Protein AF-A0A397TUT7-F1 (afdb_monomer_lite)

Sequence (171 aa):
MYFEHVVSESVGILASYLIDNNASWLRLKFTQVYSTSFQDNNFKALQTFCTDILVKYPNLVFDSDDFSSFQENASVTLLKRDDLQIDELEIFHFINPSSIINNEHFAEISSCINRCSSIYDVMKIPFKFNLLLRISRDGFTCETFHQLCDDKPETVVVIKVNNANEIIRHV

Secondary structure (DSSP, 8-state):
-HHHHHHHHHHHHHHHHHHHH-HHHHHHTHHHHHHHHTS-GGGHHHHHHHHHHHHH-THHHHT-GGGGG--HHHHHHHHT-TT--S-HHHHHHHHS--SS--HHHHHHHHHHHHT-SSPPPGGG----------HHHH-S-HHHHHHHHTT-TT--EEEEPTT---EEEE-

Organism: NCBI:txid44941

Foldseek 3Di:
DVVVVVVLVVLVVVLVCCVPPPVVVCLVCVLVQQQVCVVDPSNVVNVVVSLVVCQVVVCSQLVDPCLVVHDPVSLVVNVPDPSRPDDPQSNVCSVDVDPLDDLQNLQVVQCVVVVPPDGDDSVPRPDDDDDQDDCVPQNDDPVSCCVRPPPDPPDWDFDDDPPDNDTDTDD

InterPro domains:
  IPR006571 TLDc domain [PF07534] (96-164)

Radius of gyration: 21.18 Å; chains: 1; bounding box: 56×46×48 Å

pLDDT: mean 77.79, std 11.5, range [41.59, 93.75]

Structure (mmCIF, N/CA/C/O backbone):
data_AF-A0A397TUT7-F1
#
_entry.id   AF-A0A397TUT7-F1
#
loop_
_atom_site.group_PDB
_atom_site.id
_atom_site.type_symbol
_atom_site.label_atom_id
_atom_site.label_alt_id
_atom_site.label_comp_id
_atom_site.label_asym_id
_atom_site.label_entity_id
_atom_site.label_seq_id
_atom_site.pdbx_PDB_ins_code
_atom_site.Cartn_x
_atom_site.Cartn_y
_atom_site.Cartn_z
_atom_site.occupancy
_atom_site.B_iso_or_equiv
_atom_site.auth_seq_id
_atom_site.auth_comp_id
_atom_site.auth_asym_id
_atom_site.auth_atom_id
_atom_site.pdbx_PDB_model_num
ATOM 1 N N . MET A 1 1 ? -32.123 1.842 23.644 1.00 53.75 1 MET A N 1
ATOM 2 C CA . MET A 1 1 ? -32.360 3.091 22.892 1.00 53.75 1 MET A CA 1
ATOM 3 C C . MET A 1 1 ? -31.980 4.358 23.670 1.00 53.75 1 MET A C 1
ATOM 5 O O . MET A 1 1 ? -31.093 5.050 23.205 1.00 53.75 1 MET A O 1
ATOM 9 N N . TYR A 1 2 ? -32.537 4.662 24.856 1.00 48.09 2 TYR A N 1
ATOM 10 C CA . TYR A 1 2 ? -32.139 5.871 25.624 1.00 48.09 2 TYR A CA 1
ATOM 11 C C . TYR A 1 2 ? -30.674 5.860 26.110 1.00 48.09 2 TYR A C 1
ATOM 13 O O . TYR A 1 2 ? -29.984 6.867 26.020 1.00 48.09 2 TYR A O 1
ATOM 21 N N . PHE A 1 3 ? -30.184 4.711 26.587 1.00 41.59 3 PHE A N 1
ATOM 22 C CA . PHE A 1 3 ? -28.811 4.569 27.094 1.00 41.59 3 PHE A CA 1
ATOM 23 C C . PHE A 1 3 ? -27.739 4.713 25.999 1.00 41.59 3 PHE A C 1
ATOM 25 O O . PHE A 1 3 ? -26.722 5.356 26.225 1.00 41.59 3 PHE A O 1
ATOM 32 N N . GLU A 1 4 ? -27.980 4.171 24.801 1.00 52.34 4 GLU A N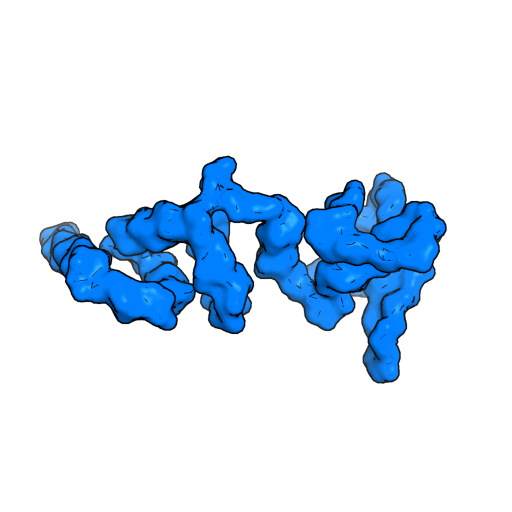 1
ATOM 33 C CA . GLU A 1 4 ? -27.055 4.300 23.662 1.00 52.34 4 GLU A CA 1
ATOM 34 C C . GLU A 1 4 ? -26.920 5.751 23.191 1.00 52.34 4 GLU A C 1
ATOM 36 O O . GLU A 1 4 ? -25.820 6.193 22.872 1.00 52.34 4 GLU A O 1
ATOM 41 N N . HIS A 1 5 ? -28.016 6.516 23.205 1.00 56.66 5 HIS A N 1
ATOM 42 C CA . HIS A 1 5 ? -28.009 7.922 22.796 1.00 56.66 5 HIS A CA 1
ATOM 43 C C . HIS A 1 5 ? -27.141 8.791 23.720 1.00 56.66 5 HIS A C 1
ATOM 45 O O . HIS A 1 5 ? -26.339 9.586 23.239 1.00 56.66 5 HIS A O 1
ATOM 51 N N . VAL A 1 6 ? -27.248 8.592 25.039 1.00 59.06 6 VAL A N 1
ATOM 52 C CA . VAL A 1 6 ? -26.461 9.336 26.040 1.00 59.06 6 VAL A CA 1
ATOM 53 C C . VAL A 1 6 ? -24.974 8.976 25.966 1.00 59.06 6 VAL A C 1
ATOM 55 O O . VAL A 1 6 ? -24.112 9.851 26.080 1.00 59.06 6 VAL A O 1
ATOM 58 N N . VAL A 1 7 ? -24.657 7.697 25.737 1.00 61.72 7 VAL A N 1
ATOM 59 C CA . VAL A 1 7 ? -23.269 7.246 25.554 1.00 61.72 7 VAL A CA 1
ATOM 60 C C . VAL A 1 7 ? -22.683 7.845 24.272 1.00 61.72 7 VAL A C 1
ATOM 62 O O . VAL A 1 7 ? -21.582 8.386 24.312 1.00 61.72 7 VAL A O 1
ATOM 65 N N . SER A 1 8 ? -23.433 7.844 23.165 1.00 61.28 8 SER A N 1
ATOM 66 C CA . SER A 1 8 ? -22.995 8.442 21.896 1.00 61.28 8 SER A CA 1
ATOM 67 C C . SER A 1 8 ? -22.761 9.954 22.001 1.00 61.28 8 SER A C 1
ATOM 69 O O . SER A 1 8 ? -21.784 10.454 21.445 1.00 61.28 8 SER A O 1
ATOM 71 N N . GLU A 1 9 ? -23.624 10.686 22.708 1.00 65.88 9 GLU A N 1
ATOM 72 C CA . GLU A 1 9 ? -23.477 12.130 22.930 1.00 65.88 9 GLU A CA 1
ATOM 73 C C . GLU A 1 9 ? -22.238 12.449 23.783 1.00 65.88 9 GLU A C 1
ATOM 75 O O . GLU A 1 9 ? -21.440 13.323 23.437 1.00 65.88 9 GLU A O 1
ATOM 80 N N . SER A 1 10 ? -22.013 11.669 24.843 1.00 66.56 10 SER A N 1
ATOM 81 C CA . SER A 1 10 ? -20.835 11.804 25.710 1.00 66.56 10 SER A CA 1
ATOM 82 C C . SER A 1 10 ? -19.526 11.527 24.959 1.00 66.56 10 SER A C 1
ATOM 84 O O . SER A 1 10 ? -18.542 12.249 25.131 1.00 66.56 10 SER A O 1
ATOM 86 N N . VAL A 1 11 ? -19.517 10.514 24.085 1.00 72.56 11 VAL A N 1
ATOM 87 C CA . VAL A 1 11 ? -18.370 10.185 23.222 1.00 72.56 11 VAL A CA 1
ATOM 88 C C . VAL A 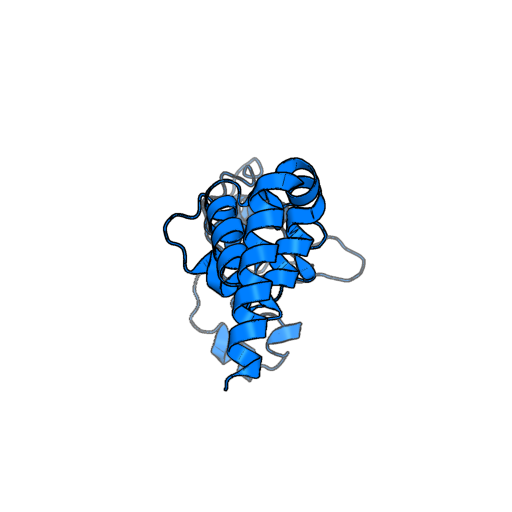1 11 ? -18.067 11.326 22.246 1.00 72.56 11 VAL A C 1
ATOM 90 O O . VAL A 1 11 ? -16.901 11.677 22.061 1.00 72.56 11 VAL A O 1
ATOM 93 N N . GLY A 1 12 ? -19.100 11.955 21.677 1.00 74.06 12 GLY A N 1
ATOM 94 C CA . GLY A 1 12 ? -18.949 13.108 20.786 1.00 74.06 12 GLY A CA 1
ATOM 95 C C . GLY A 1 12 ? -18.277 14.306 21.464 1.00 74.06 12 GLY A C 1
ATOM 96 O O . GLY A 1 12 ? -17.351 14.889 20.902 1.00 74.06 12 GLY A O 1
ATOM 97 N N . ILE A 1 13 ? -18.680 14.633 22.695 1.00 77.69 13 ILE A N 1
ATOM 98 C CA . ILE A 1 13 ? -18.096 15.744 23.468 1.00 77.69 13 ILE A CA 1
ATOM 99 C C . ILE A 1 13 ? -16.615 15.484 23.780 1.00 77.69 13 ILE A C 1
ATOM 101 O O . ILE A 1 13 ? -15.782 16.378 23.618 1.00 77.69 13 ILE A O 1
ATOM 105 N N . LEU A 1 14 ? -16.273 14.261 24.198 1.00 76.38 14 LEU A N 1
ATOM 106 C CA . LEU A 1 14 ? -14.888 13.882 24.495 1.00 76.38 14 LEU A CA 1
ATOM 107 C C . LEU A 1 14 ? -13.996 13.937 23.249 1.00 76.38 14 LEU A C 1
ATOM 109 O O . LEU A 1 14 ? -12.864 14.414 23.338 1.00 76.38 14 LEU A O 1
ATOM 113 N N . ALA A 1 15 ? -14.504 13.492 22.096 1.00 77.69 15 ALA A N 1
ATOM 114 C CA . ALA A 1 15 ? -13.779 13.559 20.830 1.00 77.69 15 ALA A CA 1
ATOM 115 C C . ALA A 1 15 ? -13.455 15.011 20.442 1.00 77.69 15 ALA A C 1
ATOM 117 O O . ALA A 1 15 ? -12.295 15.316 20.171 1.00 77.69 15 ALA A O 1
ATOM 118 N N . SER A 1 16 ? -14.439 15.917 20.493 1.00 80.06 16 SER A N 1
ATOM 119 C CA . SER A 1 16 ? -14.218 17.342 20.205 1.00 80.06 16 SER A CA 1
ATOM 120 C C . SER A 1 16 ? -13.239 17.980 21.191 1.00 80.06 16 SER A C 1
ATOM 122 O O . SER A 1 16 ? -12.307 18.667 20.785 1.00 80.06 16 SER A O 1
ATOM 124 N N . TYR A 1 17 ? -13.372 17.685 22.489 1.00 81.50 17 TYR A N 1
ATOM 125 C CA . TYR A 1 17 ? -12.453 18.206 23.502 1.00 81.50 17 TYR A CA 1
ATOM 126 C C . TYR A 1 17 ? -11.001 17.768 23.260 1.00 81.50 17 TYR A C 1
ATOM 128 O O . TYR A 1 17 ? -10.082 18.584 23.379 1.00 81.50 17 TYR A O 1
ATOM 136 N N . LEU A 1 18 ? -10.786 16.495 22.907 1.00 78.00 18 LEU A N 1
ATOM 137 C CA . LEU A 1 18 ? -9.467 15.966 22.555 1.00 78.00 18 LEU A CA 1
ATOM 138 C C . LEU A 1 18 ? -8.876 16.695 21.343 1.00 78.00 18 LEU A C 1
ATOM 140 O O . LEU A 1 18 ? -7.712 17.092 21.397 1.00 78.00 18 LEU A O 1
ATOM 144 N N . ILE A 1 19 ? -9.680 16.899 20.298 1.00 81.44 19 ILE A N 1
ATOM 145 C CA . ILE A 1 19 ? -9.287 17.600 19.069 1.00 81.44 19 ILE A CA 1
ATOM 146 C C . ILE A 1 19 ? -8.864 19.044 19.368 1.00 81.44 19 ILE A C 1
ATOM 148 O O . ILE A 1 19 ? -7.780 19.462 18.958 1.00 81.44 19 ILE A O 1
ATOM 152 N N . ASP A 1 20 ? -9.671 19.772 20.138 1.00 82.75 20 ASP A N 1
ATOM 153 C CA . ASP A 1 20 ? -9.483 21.209 20.353 1.00 82.75 20 ASP A CA 1
ATOM 154 C C . ASP A 1 20 ? -8.345 21.536 21.333 1.00 82.75 20 ASP A C 1
ATOM 156 O O . ASP A 1 20 ? -7.722 22.592 21.231 1.00 82.75 20 ASP A O 1
ATOM 160 N N . ASN A 1 21 ? -8.051 20.643 22.287 1.00 80.00 21 ASN A N 1
ATOM 161 C CA . ASN A 1 21 ? -7.161 20.961 23.413 1.00 80.00 21 ASN A CA 1
ATOM 162 C C . ASN A 1 21 ? -5.831 20.197 23.415 1.00 80.00 21 ASN A C 1
ATOM 164 O O . ASN A 1 21 ? -4.918 20.584 24.141 1.00 80.00 21 ASN A O 1
ATOM 168 N N . ASN A 1 22 ? -5.683 19.125 22.626 1.00 81.62 22 ASN A N 1
ATOM 169 C CA . ASN A 1 22 ? -4.535 18.214 22.732 1.00 81.62 22 ASN A CA 1
ATOM 170 C C . ASN A 1 22 ? -3.764 18.019 21.419 1.00 81.62 22 ASN A C 1
ATOM 172 O O . ASN A 1 22 ? -3.218 16.944 21.174 1.00 81.62 22 ASN A O 1
ATOM 176 N N . ALA A 1 23 ? -3.652 19.063 20.591 1.00 81.25 23 ALA A N 1
ATOM 177 C CA . ALA A 1 23 ? -2.992 19.000 19.282 1.00 81.25 23 ALA A CA 1
ATOM 178 C C . ALA A 1 23 ? -1.570 18.391 19.320 1.00 81.25 23 ALA A C 1
ATOM 180 O O . ALA A 1 23 ? -1.233 17.549 18.488 1.00 81.25 23 ALA A O 1
ATOM 181 N N . SER A 1 24 ? -0.741 18.759 20.306 1.00 83.19 24 SER A N 1
ATOM 182 C CA . SER A 1 24 ? 0.623 18.217 20.446 1.00 83.19 24 SER A CA 1
ATOM 183 C C . SER A 1 24 ? 0.636 16.718 20.755 1.00 83.19 24 SER A C 1
ATOM 185 O O . SER A 1 24 ? 1.440 15.977 20.193 1.00 83.19 24 SER A O 1
ATOM 187 N N . TRP A 1 25 ? -0.263 16.263 21.631 1.00 85.19 25 TRP A N 1
ATOM 188 C CA . TRP A 1 25 ? -0.388 14.845 21.970 1.00 85.19 25 TRP A CA 1
ATOM 189 C C . TRP A 1 25 ? -0.953 14.049 20.789 1.00 85.19 25 TRP A C 1
ATOM 191 O O . TRP A 1 25 ? -0.402 13.008 20.438 1.00 85.19 25 TRP A O 1
ATOM 201 N N . LEU A 1 26 ? -1.980 14.588 20.121 1.00 84.06 26 LEU A N 1
ATOM 202 C CA . LEU A 1 26 ? -2.567 14.019 18.908 1.00 84.06 26 LEU A CA 1
ATOM 203 C C . LEU A 1 26 ? -1.523 13.830 17.815 1.00 84.06 26 LEU A C 1
ATOM 205 O O . LEU A 1 26 ? -1.483 12.774 17.200 1.00 84.06 26 LEU A O 1
ATOM 209 N N . ARG A 1 27 ? -0.635 14.807 17.611 1.00 82.44 27 ARG A N 1
ATOM 210 C CA . ARG A 1 27 ? 0.451 14.694 16.633 1.00 82.44 27 ARG A CA 1
ATOM 211 C C . ARG A 1 27 ? 1.423 13.560 16.967 1.00 82.44 27 ARG A C 1
ATOM 213 O O . ARG A 1 27 ? 1.828 12.835 16.069 1.00 82.44 27 ARG A O 1
ATOM 220 N N . LEU A 1 28 ? 1.794 13.396 18.239 1.00 83.12 28 LEU A N 1
ATOM 221 C CA . LEU A 1 28 ? 2.722 12.341 18.675 1.00 83.12 28 LEU A CA 1
ATOM 222 C C . LEU A 1 28 ? 2.098 10.942 18.655 1.00 83.12 28 LEU A C 1
ATOM 224 O O . LEU A 1 28 ? 2.814 9.950 18.548 1.00 83.12 28 LEU A O 1
ATOM 228 N N . LYS A 1 29 ? 0.777 10.858 18.815 1.00 85.19 29 LYS A N 1
ATOM 229 C CA . LYS A 1 29 ? 0.027 9.601 18.921 1.00 85.19 29 LYS A CA 1
ATOM 230 C C . LYS A 1 29 ? -0.911 9.371 17.744 1.00 85.19 29 LYS A C 1
ATOM 232 O O . LYS A 1 29 ? -1.822 8.556 17.844 1.00 85.19 29 LYS A O 1
ATOM 237 N N . PHE A 1 30 ? -0.665 10.054 16.630 1.00 87.62 30 PHE A N 1
ATOM 238 C CA . PHE A 1 30 ? -1.612 10.153 15.529 1.00 87.62 30 PHE A CA 1
ATOM 239 C C . PHE A 1 30 ? -2.011 8.784 14.971 1.00 87.62 30 PHE A C 1
ATOM 241 O O . PHE A 1 30 ? -3.195 8.463 14.951 1.00 87.62 30 PHE A O 1
ATOM 248 N N . THR A 1 31 ? -1.035 7.945 14.611 1.00 83.31 31 THR A N 1
ATOM 249 C CA . THR A 1 31 ? -1.260 6.588 14.083 1.00 83.31 31 THR A CA 1
ATOM 250 C C . THR A 1 31 ? -2.112 5.734 15.025 1.00 83.31 31 THR A C 1
ATOM 252 O O . THR A 1 31 ? -3.048 5.060 14.595 1.00 83.31 31 THR A O 1
ATOM 255 N N . GLN A 1 32 ? -1.840 5.816 16.332 1.00 83.06 32 GLN A N 1
ATOM 256 C CA . GLN A 1 32 ? -2.554 5.064 17.369 1.00 83.06 32 GLN A CA 1
ATOM 257 C C . GLN A 1 32 ? -3.985 5.576 17.551 1.00 83.06 32 GLN A C 1
ATOM 259 O O . GLN A 1 32 ? -4.919 4.779 17.637 1.00 83.06 32 GLN A O 1
ATOM 264 N N . VAL A 1 33 ? -4.171 6.897 17.574 1.00 87.44 33 VAL A N 1
ATOM 265 C CA . VAL A 1 33 ? -5.489 7.534 17.690 1.00 87.44 33 VAL A CA 1
ATOM 266 C C . VAL A 1 33 ? -6.344 7.230 16.466 1.00 87.44 33 VAL A C 1
ATOM 268 O O . VAL A 1 33 ? -7.498 6.837 16.624 1.00 87.44 33 VAL A O 1
ATOM 271 N N . TYR A 1 34 ? -5.774 7.348 15.265 1.00 87.00 34 TYR A N 1
ATOM 272 C CA . TYR A 1 34 ? -6.460 7.001 14.029 1.00 87.00 34 TYR A CA 1
ATOM 273 C C . TYR A 1 34 ? -6.898 5.539 14.056 1.00 87.00 34 TYR A C 1
ATOM 275 O O . TYR A 1 34 ? -8.094 5.280 13.993 1.00 87.00 34 TYR A O 1
ATOM 283 N N . SER A 1 35 ? -5.973 4.598 14.268 1.00 82.94 35 SER A N 1
ATOM 284 C CA . SER A 1 35 ? -6.292 3.165 14.328 1.00 82.94 35 SER A CA 1
ATOM 285 C C . SER A 1 35 ? -7.372 2.848 15.375 1.00 82.94 35 SER A C 1
ATOM 287 O O . SER A 1 35 ? -8.359 2.179 15.075 1.00 82.94 35 SER A O 1
ATOM 289 N N . T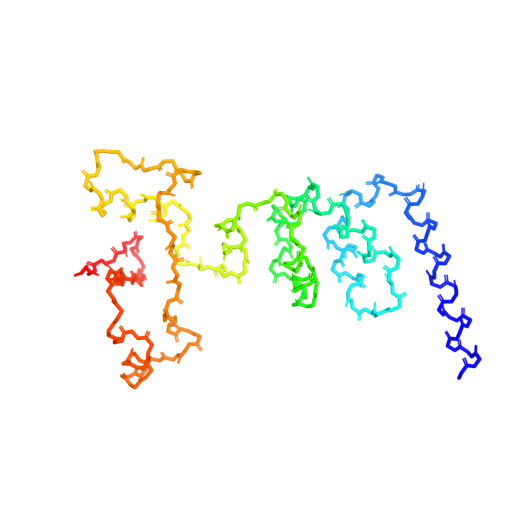HR A 1 36 ? -7.263 3.414 16.582 1.00 85.56 36 THR A N 1
ATOM 290 C CA . THR A 1 36 ? -8.250 3.196 17.657 1.00 85.56 36 THR A CA 1
ATOM 291 C C . THR A 1 36 ? -9.621 3.775 17.308 1.00 85.56 36 THR A C 1
ATOM 293 O O . THR A 1 36 ? -10.643 3.177 17.639 1.00 85.56 36 THR A O 1
ATOM 296 N N . SER A 1 37 ? -9.670 4.910 16.604 1.00 87.56 37 SER A N 1
ATOM 297 C CA . SER A 1 37 ? -10.936 5.536 16.211 1.00 87.56 37 SER A CA 1
ATOM 298 C C . SER A 1 37 ? -11.775 4.660 15.276 1.00 87.56 37 SER A C 1
ATOM 300 O O . SER A 1 37 ? -12.993 4.799 15.267 1.00 87.56 37 SER A O 1
ATOM 302 N N . PHE A 1 38 ? -11.157 3.735 14.533 1.00 86.44 38 PHE A N 1
ATOM 303 C CA . PHE A 1 38 ? -11.845 2.804 13.634 1.00 86.44 38 PHE A CA 1
ATOM 304 C C . PHE A 1 38 ? -12.259 1.483 14.302 1.00 86.44 38 PHE A C 1
ATOM 306 O O . PHE A 1 38 ? -12.973 0.694 13.679 1.00 86.44 38 PHE A O 1
ATOM 313 N N . GLN A 1 39 ? -11.906 1.262 15.575 1.00 84.69 39 GLN A N 1
ATOM 314 C CA . GLN A 1 39 ? -12.369 0.091 16.330 1.00 84.69 39 GLN A CA 1
ATOM 315 C C . GLN A 1 39 ? -13.860 0.172 16.683 1.00 84.69 39 GLN A C 1
ATOM 317 O O . GLN A 1 39 ? -14.508 -0.860 16.852 1.00 84.69 39 GLN A O 1
ATOM 322 N N . ASP A 1 40 ? -14.410 1.386 16.776 1.00 80.62 40 ASP A N 1
ATOM 323 C CA . ASP A 1 40 ? -15.819 1.635 17.072 1.00 80.62 40 ASP A CA 1
ATOM 324 C C . ASP A 1 40 ? -16.375 2.758 16.175 1.00 80.62 40 ASP A C 1
ATOM 326 O O . ASP A 1 40 ? -15.816 3.850 16.066 1.00 80.62 40 ASP A O 1
ATOM 330 N N . ASN A 1 41 ? -17.532 2.501 15.563 1.00 80.50 41 ASN A N 1
ATOM 331 C CA . ASN A 1 41 ? -18.263 3.440 14.712 1.00 80.50 41 ASN A CA 1
ATOM 332 C C . ASN A 1 41 ? -18.820 4.666 15.458 1.00 80.50 41 ASN A C 1
ATOM 334 O O . ASN A 1 41 ? -19.330 5.582 14.811 1.00 80.50 41 ASN A O 1
ATOM 338 N N . ASN A 1 42 ? -18.752 4.699 16.789 1.00 82.75 42 ASN A N 1
ATOM 339 C CA . ASN A 1 42 ? -19.176 5.831 17.609 1.00 82.75 42 ASN A CA 1
ATOM 340 C C . ASN A 1 42 ? -18.221 7.035 17.514 1.00 82.75 42 ASN A C 1
ATOM 342 O O . ASN A 1 42 ? -18.632 8.165 17.775 1.00 82.75 42 ASN A O 1
ATOM 346 N N . PHE A 1 43 ? -16.973 6.844 17.072 1.00 84.44 43 PHE A N 1
ATOM 347 C CA . PHE A 1 43 ? -15.963 7.908 16.988 1.00 84.44 43 PHE A CA 1
ATOM 348 C C . PHE A 1 43 ? -15.951 8.663 15.649 1.00 84.44 43 PHE A C 1
ATOM 350 O O . PHE A 1 43 ? -14.902 9.131 15.212 1.00 84.44 43 PHE A O 1
ATOM 357 N N . LYS A 1 44 ? -17.106 8.838 14.991 1.00 85.44 44 LYS A N 1
ATOM 358 C CA . LYS A 1 44 ? -17.178 9.438 13.640 1.00 85.44 44 LYS A CA 1
ATOM 359 C C . LYS A 1 44 ? -16.499 10.803 13.534 1.00 85.44 44 LYS A C 1
ATOM 361 O O . LYS A 1 44 ? -15.810 11.061 12.558 1.00 85.44 44 LYS A O 1
ATOM 366 N N . ALA A 1 45 ? -16.667 11.667 14.537 1.00 85.25 45 ALA A N 1
ATOM 367 C CA . ALA A 1 45 ? -16.039 12.989 14.540 1.00 85.25 45 ALA A CA 1
ATOM 368 C C . ALA A 1 45 ? -14.502 12.897 14.520 1.00 85.25 45 ALA A C 1
ATOM 370 O O . ALA A 1 45 ? -13.848 13.623 13.776 1.00 85.25 45 ALA A O 1
ATOM 371 N N . LEU A 1 46 ? -13.938 11.959 15.288 1.00 86.88 46 LEU A N 1
ATOM 372 C CA . LEU A 1 46 ? -12.499 11.717 15.350 1.00 86.88 46 LEU A CA 1
ATOM 373 C C . LEU A 1 46 ? -11.983 11.036 14.074 1.00 86.88 46 LEU A C 1
ATOM 375 O O . LEU A 1 46 ? -10.949 11.441 13.552 1.00 86.88 46 LEU A O 1
ATOM 379 N N . GLN A 1 47 ? -12.732 10.066 13.536 1.00 89.81 47 GLN A N 1
ATOM 380 C CA . GLN A 1 47 ? -12.430 9.423 12.253 1.00 89.81 47 GLN A CA 1
ATOM 381 C C . GLN A 1 47 ? -12.346 10.463 11.128 1.00 89.81 47 GLN A C 1
ATOM 383 O O . GLN A 1 47 ? -11.356 10.494 10.398 1.00 89.81 47 GLN A O 1
ATOM 388 N N . THR A 1 48 ? -13.346 11.347 11.015 1.00 89.25 48 THR A N 1
ATOM 389 C CA . THR A 1 48 ? -13.366 12.427 10.017 1.00 89.25 48 THR A CA 1
ATOM 390 C C . THR A 1 48 ? -12.200 13.385 10.222 1.00 89.25 48 THR A C 1
ATOM 392 O O . THR A 1 48 ? -11.443 13.617 9.285 1.00 89.25 48 THR A O 1
ATOM 395 N N . PHE A 1 49 ? -11.995 13.871 11.450 1.00 88.94 49 PHE A N 1
ATOM 396 C CA . PHE A 1 49 ? -10.901 14.788 11.771 1.00 88.94 49 PHE A CA 1
ATOM 397 C C . PHE A 1 49 ? -9.533 14.229 11.367 1.00 88.94 49 PHE A C 1
ATOM 399 O O . PHE A 1 49 ? -8.755 14.896 10.684 1.00 88.94 49 PHE A O 1
ATOM 406 N N . CYS A 1 50 ? -9.233 12.990 11.756 1.00 88.50 50 CYS A N 1
ATOM 407 C CA . CYS A 1 50 ? -7.959 12.381 11.412 1.00 88.50 50 CYS A CA 1
ATOM 408 C C . CYS A 1 50 ? -7.857 12.067 9.908 1.00 88.50 50 CYS A C 1
ATOM 410 O O . CYS A 1 50 ? -6.785 12.235 9.331 1.00 88.50 50 CYS A O 1
ATOM 412 N N . THR A 1 51 ? -8.951 11.668 9.251 1.00 88.38 51 THR A N 1
ATOM 413 C CA . THR A 1 51 ? -8.958 11.437 7.794 1.00 88.38 51 THR A CA 1
ATOM 414 C C . THR A 1 51 ? -8.668 12.731 7.027 1.00 88.38 51 THR A C 1
ATOM 416 O O . THR A 1 51 ? -7.831 12.724 6.129 1.00 88.38 51 THR A O 1
ATOM 419 N N . ASP A 1 52 ? -9.260 13.860 7.423 1.00 88.75 52 ASP A N 1
ATOM 420 C CA . ASP A 1 52 ? -9.020 15.168 6.795 1.00 88.75 52 ASP A CA 1
ATOM 421 C C . ASP A 1 52 ? -7.566 15.653 6.956 1.00 88.75 52 ASP A C 1
ATOM 423 O O . ASP A 1 52 ? -7.044 16.381 6.105 1.00 88.75 52 ASP A O 1
ATOM 427 N N . ILE A 1 53 ? -6.893 15.249 8.038 1.00 86.44 53 ILE A N 1
ATOM 428 C CA . ILE A 1 53 ? -5.456 15.488 8.228 1.00 86.44 53 ILE A CA 1
ATOM 429 C C . ILE A 1 53 ? -4.637 14.593 7.295 1.00 86.44 53 ILE A C 1
ATOM 431 O O . ILE A 1 53 ? -3.715 15.085 6.645 1.00 86.44 53 ILE A O 1
ATOM 435 N N . LEU A 1 54 ? -4.976 13.306 7.199 1.00 85.88 54 LEU A N 1
ATOM 436 C CA . LEU A 1 54 ? -4.240 12.340 6.379 1.00 85.88 54 LEU A CA 1
ATOM 437 C C . LEU A 1 54 ? -4.315 12.620 4.888 1.00 85.88 54 LEU A C 1
ATOM 439 O O . LEU A 1 54 ? -3.343 12.389 4.183 1.00 85.88 54 LEU A O 1
ATOM 443 N N . VAL A 1 55 ? -5.426 13.175 4.416 1.00 85.12 55 VAL A N 1
ATOM 444 C CA . VAL A 1 55 ? -5.548 13.641 3.031 1.00 85.12 55 VAL A CA 1
ATOM 445 C C . VAL A 1 55 ? -4.440 14.647 2.674 1.00 85.12 55 VAL A C 1
ATOM 447 O O . VAL A 1 55 ? -3.934 14.639 1.553 1.00 85.12 55 VAL A O 1
ATOM 450 N N . LYS A 1 56 ? -4.031 15.490 3.635 1.00 83.81 56 LYS A N 1
ATOM 451 C CA . LYS A 1 56 ? -3.004 16.535 3.457 1.00 83.81 56 LYS A CA 1
ATOM 452 C C . LYS A 1 56 ? -1.595 16.076 3.825 1.00 83.81 56 LYS A C 1
ATOM 454 O O . LYS A 1 56 ? -0.630 16.577 3.260 1.00 83.81 56 LYS A O 1
ATOM 459 N N . TYR A 1 57 ? -1.484 15.180 4.801 1.00 83.44 57 TYR A N 1
ATOM 460 C CA . TYR A 1 57 ? -0.218 14.685 5.342 1.00 83.44 57 TYR A CA 1
ATOM 461 C C . TYR A 1 57 ? -0.257 13.157 5.470 1.00 83.44 57 TYR A C 1
ATOM 463 O O . TYR A 1 57 ? -0.249 12.624 6.585 1.00 83.44 57 TYR A O 1
ATOM 471 N N . PRO A 1 58 ? -0.342 12.437 4.338 1.00 79.69 58 PRO A N 1
ATOM 472 C CA . PRO A 1 58 ? -0.511 10.985 4.334 1.00 79.69 58 PRO A CA 1
ATOM 473 C C . PRO A 1 58 ? 0.681 10.270 4.993 1.00 79.69 58 PRO A C 1
ATOM 475 O O . PRO A 1 58 ? 0.518 9.261 5.684 1.00 79.69 58 PRO A O 1
ATOM 478 N N . ASN A 1 59 ? 1.870 10.862 4.882 1.00 77.06 59 ASN A N 1
ATOM 479 C CA . ASN A 1 59 ? 3.114 10.377 5.470 1.00 77.06 59 ASN A CA 1
ATOM 480 C C . ASN A 1 59 ? 3.069 10.213 7.005 1.00 77.06 59 ASN A C 1
ATOM 482 O O . ASN A 1 59 ? 3.821 9.417 7.551 1.00 77.06 59 ASN A O 1
ATOM 486 N N . LEU A 1 60 ? 2.147 10.881 7.715 1.00 80.69 60 LEU A N 1
ATOM 487 C CA . LEU A 1 60 ? 1.968 10.707 9.167 1.00 80.69 60 LEU A CA 1
ATOM 488 C C . LEU A 1 60 ? 1.640 9.268 9.583 1.00 80.69 60 LEU A C 1
ATOM 490 O O . LEU A 1 60 ? 1.935 8.874 10.709 1.00 80.69 60 LEU A O 1
ATOM 494 N N . VAL A 1 61 ? 0.984 8.518 8.703 1.00 77.25 61 VAL A N 1
ATOM 495 C CA . VAL A 1 61 ? 0.595 7.124 8.939 1.00 77.25 61 VAL A CA 1
ATOM 496 C C . VAL A 1 61 ? 1.468 6.181 8.132 1.00 77.25 61 VAL A C 1
ATOM 498 O O . VAL A 1 61 ? 1.882 5.148 8.644 1.00 77.25 61 VAL A O 1
ATOM 501 N N . PHE A 1 62 ? 1.774 6.556 6.897 1.00 73.25 62 PHE A N 1
ATOM 502 C CA . PHE A 1 62 ? 2.559 5.739 5.989 1.00 73.25 62 PHE A CA 1
ATOM 503 C C . PHE A 1 62 ? 4.030 5.595 6.421 1.00 73.25 62 PHE A C 1
ATOM 505 O O . PHE A 1 62 ? 4.564 4.494 6.358 1.00 73.25 62 PHE A O 1
ATOM 512 N N . ASP A 1 63 ? 4.653 6.624 7.003 1.00 71.69 63 ASP A N 1
ATOM 513 C CA . ASP A 1 63 ? 6.022 6.516 7.544 1.00 71.69 63 ASP A CA 1
ATOM 514 C C . ASP A 1 63 ? 6.061 5.868 8.944 1.00 71.69 63 ASP A C 1
ATOM 516 O O . ASP A 1 63 ? 7.111 5.809 9.586 1.00 71.69 63 ASP A O 1
ATOM 520 N N . SER A 1 64 ? 4.914 5.433 9.475 1.00 73.69 64 SER A N 1
ATOM 521 C CA . SER A 1 64 ? 4.825 4.887 10.825 1.00 73.69 64 SER A CA 1
ATOM 522 C C . SER A 1 64 ? 5.125 3.390 10.839 1.00 73.69 64 SER A C 1
ATOM 524 O O . SER A 1 64 ? 4.465 2.612 10.152 1.00 73.69 64 SER A O 1
ATOM 526 N N . ASP A 1 65 ? 6.029 2.963 11.725 1.00 67.12 65 ASP A N 1
ATOM 527 C CA . ASP A 1 65 ? 6.309 1.538 11.977 1.00 67.12 65 ASP A CA 1
ATOM 528 C C . ASP A 1 65 ? 5.041 0.741 12.367 1.00 67.12 65 ASP A C 1
ATOM 530 O O . ASP A 1 65 ? 4.924 -0.459 12.102 1.00 67.12 65 ASP A O 1
ATOM 534 N N . ASP A 1 66 ? 4.049 1.427 12.947 1.00 65.19 66 ASP A N 1
ATOM 535 C CA . ASP A 1 66 ? 2.774 0.860 13.390 1.00 65.19 66 ASP A CA 1
ATOM 536 C C . ASP A 1 66 ? 1.776 0.631 12.230 1.00 65.19 66 ASP A C 1
ATOM 538 O O . ASP A 1 66 ? 0.705 0.065 12.458 1.00 65.19 66 ASP A O 1
ATOM 542 N N . PHE A 1 67 ? 2.088 1.016 10.983 1.00 63.56 67 PHE A N 1
ATOM 543 C CA . PHE A 1 67 ? 1.170 0.876 9.840 1.00 63.56 67 PHE A CA 1
ATOM 544 C C . PHE A 1 67 ? 0.747 -0.578 9.593 1.00 63.56 67 PHE A C 1
ATOM 546 O O . PHE A 1 67 ? -0.404 -0.854 9.270 1.00 63.56 67 PHE A O 1
ATOM 553 N N . SER A 1 68 ? 1.646 -1.539 9.826 1.00 59.81 68 SER A N 1
ATOM 554 C CA . SER A 1 68 ? 1.339 -2.974 9.701 1.00 59.81 68 SER A CA 1
ATOM 555 C C . SER A 1 68 ? 0.225 -3.460 10.645 1.00 59.81 68 SER A C 1
ATOM 557 O O . SER A 1 68 ? -0.344 -4.528 10.424 1.00 59.81 68 SER A O 1
ATOM 559 N N . SER A 1 69 ? -0.104 -2.672 11.675 1.00 61.88 69 SER A N 1
ATOM 560 C CA . SER A 1 69 ? -1.179 -2.930 12.639 1.00 61.88 69 SER A CA 1
ATOM 561 C C . SER A 1 69 ? -2.501 -2.224 12.303 1.00 61.88 69 SER A C 1
ATOM 563 O O . SER A 1 69 ? -3.446 -2.272 13.097 1.00 61.88 69 SER A O 1
ATOM 565 N N . PHE A 1 70 ? -2.590 -1.556 11.147 1.00 66.81 70 PHE A N 1
ATOM 566 C CA . PHE A 1 70 ? -3.810 -0.866 10.739 1.00 66.81 70 PHE A CA 1
ATOM 567 C C . PHE A 1 70 ? -4.973 -1.816 10.497 1.00 66.81 70 PHE A C 1
ATOM 569 O O . PHE A 1 70 ? -4.840 -2.885 9.902 1.00 66.81 70 PHE A O 1
ATOM 576 N N . GLN A 1 71 ? -6.154 -1.366 10.910 1.00 67.00 71 GLN A N 1
ATOM 577 C CA . GLN A 1 71 ? -7.392 -2.041 10.573 1.00 67.00 71 GLN A CA 1
ATOM 578 C C . GLN A 1 71 ? -7.762 -1.784 9.107 1.00 67.00 71 GLN A C 1
ATOM 580 O O . GLN A 1 71 ? -7.666 -0.663 8.604 1.00 67.00 71 GLN A O 1
ATOM 585 N N . GLU A 1 72 ? -8.243 -2.829 8.434 1.00 72.38 72 GLU A N 1
ATOM 586 C CA . GLU A 1 72 ? -8.633 -2.795 7.020 1.00 72.38 72 GLU A CA 1
ATOM 587 C C . GLU A 1 72 ? -9.690 -1.715 6.725 1.00 72.38 72 GLU A C 1
ATOM 589 O O . GLU A 1 72 ? -9.624 -1.040 5.702 1.00 72.38 72 GLU A O 1
ATOM 594 N N . ASN A 1 73 ? -10.629 -1.481 7.646 1.00 77.69 73 ASN A N 1
ATOM 595 C CA . ASN A 1 73 ? -11.672 -0.458 7.508 1.00 77.69 73 ASN A CA 1
ATOM 596 C C . ASN A 1 73 ? -11.118 0.981 7.465 1.00 77.69 73 ASN A C 1
ATOM 598 O O . ASN A 1 73 ? -11.653 1.825 6.737 1.00 77.69 73 ASN A O 1
ATOM 602 N N . ALA A 1 74 ? -10.046 1.254 8.207 1.00 79.50 74 ALA A N 1
ATOM 603 C CA . ALA A 1 74 ? -9.373 2.542 8.243 1.00 79.50 74 ALA A CA 1
ATOM 604 C C . ALA A 1 74 ? -8.659 2.792 6.906 1.00 79.50 74 ALA A C 1
ATOM 606 O O . ALA A 1 74 ? -8.892 3.812 6.254 1.00 79.50 74 ALA A O 1
ATOM 607 N N . SER A 1 75 ? -7.916 1.791 6.421 1.00 76.19 75 SER A N 1
ATOM 608 C CA . SER A 1 75 ? -7.283 1.832 5.100 1.00 76.19 75 SER A CA 1
ATOM 609 C C . SER A 1 75 ? -8.313 2.003 3.981 1.00 76.19 75 SER A C 1
ATOM 611 O O . SER A 1 75 ? -8.168 2.892 3.151 1.00 76.19 75 SER A O 1
ATOM 613 N N . VAL A 1 76 ? -9.410 1.238 3.978 1.00 79.00 76 VAL A N 1
ATOM 614 C CA . VAL A 1 76 ? -10.475 1.372 2.965 1.00 79.00 76 VAL A CA 1
ATOM 615 C C . VAL A 1 76 ? -11.087 2.778 2.960 1.00 79.00 76 VAL A C 1
ATOM 617 O O . VAL A 1 76 ? -11.423 3.289 1.894 1.00 79.00 76 VAL A O 1
ATOM 620 N N . THR A 1 77 ? -11.243 3.416 4.122 1.00 81.38 77 THR A N 1
ATOM 621 C CA . THR A 1 77 ? -11.790 4.781 4.212 1.00 81.38 77 THR A CA 1
ATOM 622 C C . THR A 1 77 ? -10.820 5.812 3.642 1.00 81.38 77 THR A C 1
ATOM 624 O O . THR A 1 77 ? -11.242 6.683 2.883 1.00 81.38 77 THR A O 1
ATOM 627 N N . LEU A 1 78 ? -9.527 5.685 3.955 1.00 81.31 78 LEU A N 1
ATOM 628 C CA . LEU A 1 78 ? -8.486 6.567 3.432 1.00 81.31 78 LEU A CA 1
ATOM 629 C C . LEU A 1 78 ? -8.326 6.426 1.911 1.00 81.31 78 LEU A C 1
ATOM 631 O O . LEU A 1 78 ? -8.231 7.424 1.208 1.00 81.31 78 LEU A O 1
ATOM 635 N N . LEU A 1 79 ? -8.362 5.198 1.394 1.00 77.62 79 LEU A N 1
ATOM 636 C CA . LEU A 1 79 ? -8.156 4.896 -0.028 1.00 77.62 79 LEU A CA 1
ATOM 637 C C . LEU A 1 79 ? -9.335 5.272 -0.928 1.00 77.62 79 LEU A C 1
ATOM 639 O O . LEU A 1 79 ? -9.172 5.386 -2.137 1.00 77.62 79 LEU A O 1
ATOM 643 N N . LYS A 1 80 ? -10.529 5.463 -0.358 1.00 82.00 80 LYS A N 1
ATOM 644 C CA . LYS A 1 80 ? -11.711 5.950 -1.088 1.00 82.00 80 LYS A CA 1
ATOM 645 C C . LYS A 1 80 ? -11.692 7.461 -1.337 1.00 82.00 80 LYS A C 1
ATOM 647 O O . LYS A 1 80 ? -12.634 7.978 -1.931 1.00 82.00 80 LYS A O 1
ATOM 652 N N . ARG A 1 81 ? -10.694 8.181 -0.822 1.00 83.50 81 ARG A N 1
ATOM 653 C CA . ARG A 1 81 ? -10.555 9.627 -1.002 1.00 83.50 81 ARG A CA 1
ATOM 654 C C . ARG A 1 81 ? -9.825 9.921 -2.307 1.00 83.50 81 ARG A C 1
ATOM 656 O O . ARG A 1 81 ? -8.653 9.593 -2.445 1.00 83.50 81 ARG A O 1
ATOM 663 N N . ASP A 1 82 ? -10.502 10.613 -3.217 1.00 78.38 82 ASP A N 1
ATOM 664 C CA . ASP A 1 82 ? -9.917 11.039 -4.496 1.00 78.38 82 ASP A CA 1
ATOM 665 C C . ASP A 1 82 ? -8.928 12.215 -4.345 1.00 78.38 82 ASP A C 1
ATOM 667 O O . ASP A 1 82 ? -8.231 12.567 -5.292 1.00 78.38 82 ASP A O 1
ATOM 671 N N . ASP A 1 83 ? -8.876 12.853 -3.170 1.00 82.94 83 ASP A N 1
ATOM 672 C CA . ASP A 1 83 ? -8.053 14.034 -2.880 1.00 82.94 83 ASP A CA 1
ATOM 673 C C . ASP A 1 83 ? -6.788 13.735 -2.059 1.00 82.94 83 ASP A C 1
ATOM 675 O O . ASP A 1 83 ? -6.112 14.661 -1.604 1.00 82.94 83 ASP A O 1
ATOM 679 N N . LEU A 1 84 ? -6.459 12.455 -1.868 1.00 82.56 84 LEU A N 1
ATOM 680 C CA . LEU A 1 84 ? -5.260 12.025 -1.156 1.00 82.56 84 LEU A CA 1
ATOM 681 C C . LEU A 1 84 ? -3.996 12.472 -1.912 1.00 82.56 84 LEU A C 1
ATOM 683 O O . LEU A 1 84 ? -3.787 12.096 -3.063 1.00 82.56 84 LEU A O 1
ATOM 687 N N . GLN A 1 85 ? -3.137 13.266 -1.263 1.00 76.94 85 GLN A N 1
ATOM 688 C CA . GLN A 1 85 ? -1.896 13.779 -1.863 1.00 76.94 85 GLN A CA 1
ATOM 689 C C . GLN A 1 85 ? -0.752 12.764 -1.788 1.00 76.94 85 GLN A C 1
ATOM 691 O O . GLN A 1 85 ? 0.283 13.021 -1.175 1.00 76.94 85 GLN A O 1
ATOM 696 N N . ILE A 1 86 ? -0.960 11.593 -2.377 1.00 73.88 86 ILE A N 1
ATOM 697 C CA . ILE A 1 86 ? 0.038 10.531 -2.432 1.00 73.88 86 ILE A CA 1
ATOM 698 C C . ILE A 1 86 ? -0.015 9.851 -3.802 1.00 73.88 86 ILE A C 1
ATOM 700 O O . ILE A 1 86 ? -1.088 9.713 -4.394 1.00 73.88 86 ILE A O 1
ATOM 704 N N . ASP A 1 87 ? 1.133 9.407 -4.302 1.00 68.88 87 ASP A N 1
ATOM 705 C CA . ASP A 1 87 ? 1.182 8.676 -5.561 1.00 68.88 87 ASP A CA 1
ATOM 706 C C . ASP A 1 87 ? 0.597 7.263 -5.404 1.00 68.88 87 ASP A C 1
ATOM 708 O O . ASP A 1 87 ? 0.821 6.568 -4.410 1.00 68.88 87 ASP A O 1
ATOM 712 N N . GLU A 1 88 ? -0.122 6.789 -6.425 1.00 63.97 88 GLU A N 1
ATOM 713 C CA . GLU A 1 88 ? -0.734 5.449 -6.431 1.00 63.97 88 GLU A CA 1
ATOM 714 C C . GLU A 1 88 ? 0.305 4.331 -6.204 1.00 63.97 88 GLU A C 1
ATOM 716 O O . GLU A 1 88 ? 0.004 3.290 -5.617 1.00 63.97 88 GLU A O 1
ATOM 721 N N . LEU A 1 89 ? 1.550 4.561 -6.636 1.00 61.53 89 LEU A N 1
ATOM 722 C CA . LEU A 1 89 ? 2.675 3.655 -6.404 1.00 61.53 89 LEU A CA 1
ATOM 723 C C . LEU A 1 89 ? 3.053 3.559 -4.920 1.00 61.53 89 LEU A C 1
ATOM 725 O O . LEU A 1 89 ? 3.326 2.459 -4.437 1.00 61.53 89 LEU A O 1
ATOM 729 N N . GLU A 1 90 ? 3.029 4.674 -4.188 1.00 64.94 90 GLU A N 1
ATOM 730 C CA . GLU A 1 90 ? 3.276 4.673 -2.745 1.00 64.94 90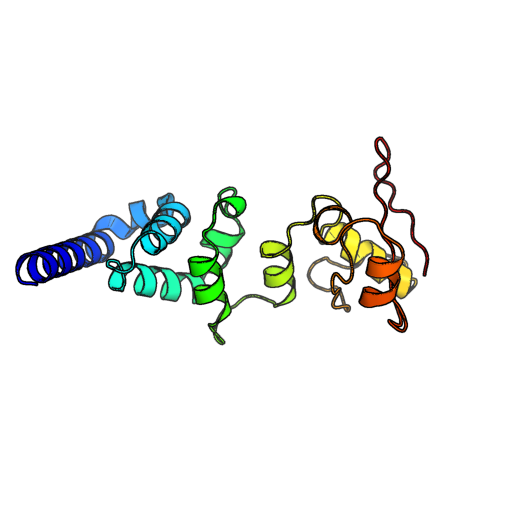 GLU A CA 1
ATOM 731 C C . GLU A 1 90 ? 2.138 3.950 -2.014 1.00 64.94 90 GLU A C 1
ATOM 733 O O . GLU A 1 90 ? 2.394 3.067 -1.199 1.00 64.94 90 GLU A O 1
ATOM 738 N N . ILE A 1 91 ? 0.879 4.204 -2.391 1.00 67.50 91 ILE A N 1
ATOM 739 C CA . ILE A 1 91 ? -0.293 3.485 -1.858 1.00 67.50 91 ILE A CA 1
ATOM 740 C C . ILE A 1 91 ? -0.154 1.969 -2.030 1.00 67.50 91 ILE A C 1
ATOM 742 O O . ILE A 1 91 ? -0.380 1.202 -1.089 1.00 67.50 91 ILE A O 1
ATOM 746 N N . PHE A 1 92 ? 0.198 1.523 -3.239 1.00 64.56 92 PHE A N 1
ATOM 747 C CA . PHE A 1 92 ? 0.322 0.101 -3.547 1.00 64.56 92 PHE A CA 1
ATOM 748 C C . PHE A 1 92 ? 1.386 -0.578 -2.674 1.00 64.56 92 PHE A C 1
ATOM 750 O O . PHE A 1 92 ? 1.168 -1.703 -2.212 1.00 64.56 92 PHE A O 1
ATOM 757 N N . HIS A 1 93 ? 2.495 0.117 -2.402 1.00 63.25 93 HIS A N 1
ATOM 758 C CA . HIS A 1 93 ? 3.548 -0.355 -1.507 1.00 63.25 93 HIS A CA 1
ATOM 759 C C . HIS A 1 93 ? 3.029 -0.582 -0.081 1.00 63.25 93 HIS A C 1
ATOM 761 O O . HIS A 1 93 ? 3.288 -1.631 0.511 1.00 63.25 93 HIS A O 1
ATOM 767 N N . PHE A 1 94 ? 2.243 0.361 0.442 1.00 63.34 94 PHE A N 1
ATOM 768 C CA . PHE A 1 94 ? 1.691 0.270 1.793 1.00 63.34 94 PHE A CA 1
ATOM 769 C C . PHE A 1 94 ? 0.671 -0.853 1.956 1.00 63.34 94 PHE A C 1
ATOM 771 O O . PHE A 1 94 ? 0.677 -1.546 2.970 1.00 63.34 94 PHE A O 1
ATOM 778 N N . ILE A 1 95 ? -0.192 -1.076 0.965 1.00 61.94 95 ILE A N 1
ATOM 779 C CA . ILE A 1 95 ? -1.243 -2.104 1.056 1.00 61.94 95 ILE A CA 1
ATOM 780 C C . ILE A 1 95 ? -0.676 -3.510 0.834 1.00 61.94 95 ILE A C 1
ATOM 782 O O . ILE A 1 95 ? -1.177 -4.482 1.400 1.00 61.94 95 ILE A O 1
ATOM 786 N N . ASN A 1 96 ? 0.371 -3.639 0.016 1.00 61.09 96 ASN A N 1
ATOM 787 C CA . ASN A 1 96 ? 0.990 -4.921 -0.303 1.00 61.09 96 ASN A CA 1
ATOM 788 C C . ASN A 1 96 ? 2.473 -4.937 0.086 1.00 61.09 96 ASN A C 1
ATOM 790 O O . ASN A 1 96 ? 3.325 -5.090 -0.797 1.00 61.09 96 ASN A O 1
ATOM 794 N N . PRO A 1 97 ? 2.805 -4.851 1.390 1.00 59.25 97 PRO A N 1
ATOM 795 C CA . PRO A 1 97 ? 4.185 -4.926 1.830 1.00 59.25 97 PRO A CA 1
ATOM 796 C C . PRO A 1 97 ? 4.723 -6.322 1.493 1.00 59.25 97 PRO A C 1
ATOM 798 O O . PRO A 1 97 ? 4.372 -7.341 2.101 1.00 59.25 97 PRO A O 1
ATOM 801 N N . SER A 1 98 ? 5.553 -6.388 0.456 1.00 64.81 98 SER A N 1
ATOM 802 C CA . SER A 1 98 ? 6.301 -7.587 0.108 1.00 64.81 98 SER A CA 1
ATOM 803 C C . SER A 1 98 ? 7.590 -7.594 0.919 1.00 64.81 98 SER A C 1
ATOM 805 O O . SER A 1 98 ? 8.399 -6.681 0.825 1.00 64.81 98 SER A O 1
ATOM 807 N N . SER A 1 99 ? 7.839 -8.660 1.679 1.00 64.38 99 SER A N 1
ATOM 808 C CA . SER A 1 99 ? 9.131 -8.869 2.353 1.00 64.38 99 SER A CA 1
ATOM 809 C C . SER A 1 99 ? 10.256 -9.292 1.390 1.00 64.38 99 SER A C 1
ATOM 811 O O . SER A 1 99 ? 11.385 -9.575 1.812 1.00 64.38 99 SER A O 1
ATOM 813 N N . ILE A 1 100 ? 9.935 -9.401 0.096 1.00 70.50 100 ILE A N 1
ATOM 814 C CA . ILE A 1 100 ? 10.839 -9.840 -0.966 1.00 70.50 100 ILE A CA 1
ATOM 815 C C . ILE A 1 100 ? 11.233 -8.670 -1.874 1.00 70.50 100 ILE A C 1
ATOM 817 O O . ILE A 1 100 ? 12.397 -8.569 -2.245 1.00 70.50 100 ILE A O 1
ATOM 821 N N . ILE A 1 101 ? 10.290 -7.791 -2.227 1.00 78.44 101 ILE A N 1
ATOM 822 C CA . ILE A 1 101 ? 10.488 -6.719 -3.215 1.00 78.44 101 ILE A CA 1
ATOM 823 C C . ILE A 1 101 ? 10.123 -5.375 -2.585 1.00 78.44 101 ILE A C 1
ATOM 825 O O . ILE A 1 101 ? 9.064 -5.255 -1.980 1.00 78.44 101 ILE A O 1
ATOM 829 N N . ASN A 1 102 ? 10.983 -4.373 -2.761 1.00 78.19 102 ASN A N 1
ATOM 830 C CA . ASN A 1 102 ? 10.764 -2.985 -2.356 1.00 78.19 102 ASN A CA 1
ATOM 831 C C . ASN A 1 102 ? 10.971 -2.057 -3.574 1.00 78.19 102 ASN A C 1
ATOM 833 O O . ASN A 1 102 ? 11.217 -2.527 -4.689 1.00 78.19 102 ASN A O 1
ATOM 837 N N . ASN A 1 103 ? 10.891 -0.741 -3.371 1.00 78.31 103 ASN A N 1
ATOM 838 C CA . ASN A 1 103 ? 11.027 0.233 -4.460 1.00 78.31 103 ASN A CA 1
ATOM 839 C C . ASN A 1 103 ? 12.417 0.237 -5.109 1.00 78.31 103 ASN A C 1
ATOM 841 O O . ASN A 1 103 ? 12.519 0.456 -6.313 1.00 78.31 103 ASN A O 1
ATOM 845 N N . GLU A 1 104 ? 13.474 -0.076 -4.359 1.00 83.75 104 GLU A N 1
ATOM 846 C CA . GLU A 1 104 ? 14.826 -0.217 -4.912 1.00 83.75 104 GLU A CA 1
ATOM 847 C C . GLU A 1 104 ? 14.884 -1.381 -5.911 1.00 83.75 104 GLU A C 1
ATOM 849 O O . GLU A 1 104 ? 15.343 -1.214 -7.041 1.00 83.75 104 GLU A O 1
ATOM 854 N N . HIS A 1 105 ? 14.302 -2.531 -5.558 1.00 86.06 105 HIS A N 1
ATOM 855 C CA . HIS A 1 105 ? 14.189 -3.667 -6.473 1.00 86.06 105 HIS A CA 1
ATOM 856 C C . HIS A 1 105 ? 13.338 -3.337 -7.711 1.00 86.06 105 HIS A C 1
ATOM 858 O O . HIS A 1 105 ? 13.676 -3.766 -8.816 1.00 86.06 105 HIS A O 1
ATOM 864 N N . PHE A 1 106 ? 12.254 -2.563 -7.570 1.00 85.88 106 PHE A N 1
ATOM 865 C CA . PHE A 1 106 ? 11.468 -2.110 -8.725 1.00 85.88 106 PHE A CA 1
ATOM 866 C C . PHE A 1 106 ? 12.262 -1.168 -9.631 1.00 85.88 106 PHE A C 1
ATOM 868 O O . PHE A 1 106 ? 12.179 -1.293 -10.855 1.00 85.88 106 PHE A O 1
ATOM 875 N N . ALA A 1 107 ? 13.064 -0.266 -9.065 1.00 88.69 107 ALA A N 1
ATOM 876 C CA . ALA A 1 107 ? 13.936 0.613 -9.833 1.00 88.69 107 ALA A CA 1
ATOM 877 C C . ALA A 1 107 ? 15.004 -0.174 -10.608 1.00 88.69 107 ALA A C 1
ATOM 879 O O . ALA A 1 107 ? 15.256 0.115 -11.782 1.00 88.69 107 ALA A O 1
ATOM 880 N N . GLU A 1 108 ? 15.585 -1.206 -9.991 1.00 88.81 108 GLU A N 1
ATOM 881 C CA . GLU A 1 108 ? 16.506 -2.124 -10.662 1.00 88.81 108 GLU A CA 1
ATOM 882 C C . GLU A 1 108 ? 15.834 -2.885 -11.805 1.00 88.81 108 GLU A C 1
ATOM 884 O O . GLU A 1 108 ? 16.344 -2.886 -12.924 1.00 88.81 108 GLU A O 1
ATOM 889 N N . ILE A 1 109 ? 14.677 -3.508 -11.550 1.00 88.19 109 ILE A N 1
ATOM 890 C CA . ILE A 1 109 ? 13.924 -4.253 -12.570 1.00 88.19 109 ILE A CA 1
ATOM 891 C C . ILE A 1 109 ? 13.586 -3.332 -13.746 1.00 88.19 109 ILE A C 1
ATOM 893 O O . ILE A 1 109 ? 13.816 -3.691 -14.899 1.00 88.19 109 ILE A O 1
ATOM 897 N N . SER A 1 110 ? 13.120 -2.119 -13.457 1.00 89.94 110 SER A N 1
ATOM 898 C CA . SER A 1 110 ? 12.795 -1.101 -14.462 1.00 89.94 110 SER A CA 1
ATOM 899 C C . SER A 1 110 ? 14.004 -0.709 -15.307 1.00 89.94 110 SER A C 1
ATOM 901 O O . SER A 1 110 ? 13.909 -0.595 -16.530 1.00 89.94 110 SER A O 1
ATOM 903 N N . SER A 1 111 ? 15.158 -0.533 -14.662 1.00 90.94 111 SER A N 1
ATOM 904 C CA . SER A 1 111 ? 16.422 -0.239 -15.337 1.00 90.94 111 SER A CA 1
ATOM 905 C C . SER A 1 111 ? 16.847 -1.402 -16.240 1.00 90.94 111 SER A C 1
ATOM 907 O O . SER A 1 111 ? 17.234 -1.176 -17.387 1.00 90.94 111 SER A O 1
ATOM 909 N N . CYS A 1 112 ? 16.683 -2.651 -15.787 1.00 88.69 112 CYS A N 1
ATOM 910 C CA . CYS A 1 112 ? 16.952 -3.844 -16.593 1.00 88.69 112 CYS A CA 1
ATOM 911 C C . CYS A 1 112 ? 16.036 -3.954 -17.821 1.00 88.69 112 CYS A C 1
ATOM 913 O O . CYS A 1 112 ? 16.537 -4.224 -18.913 1.00 88.69 112 CYS A O 1
ATOM 915 N N . ILE A 1 113 ? 14.727 -3.717 -17.667 1.00 87.75 113 ILE A N 1
ATOM 916 C CA . ILE A 1 113 ? 13.754 -3.756 -18.774 1.00 87.75 113 ILE A CA 1
ATOM 917 C C . ILE A 1 113 ? 14.158 -2.764 -19.875 1.00 87.75 113 ILE A C 1
ATOM 919 O O . ILE A 1 113 ? 14.237 -3.134 -21.046 1.00 87.75 113 ILE A O 1
ATOM 923 N N . ASN A 1 114 ? 14.511 -1.531 -19.494 1.00 90.50 114 ASN A N 1
ATOM 924 C CA . ASN A 1 114 ? 14.919 -0.482 -20.435 1.00 90.50 114 ASN A CA 1
ATOM 925 C C . ASN A 1 114 ? 16.405 -0.517 -20.823 1.00 90.50 114 ASN A C 1
ATOM 927 O O . ASN A 1 114 ? 16.847 0.315 -21.618 1.00 90.50 114 ASN A O 1
ATOM 931 N N . ARG A 1 115 ? 17.185 -1.465 -20.286 1.00 88.94 115 ARG A N 1
ATOM 932 C CA . ARG A 1 115 ? 18.643 -1.569 -20.477 1.00 88.94 115 ARG A CA 1
ATOM 933 C C . ARG A 1 115 ? 19.384 -0.261 -20.161 1.00 88.94 115 ARG A C 1
ATOM 935 O O . ARG A 1 115 ? 20.311 0.126 -20.874 1.00 88.94 115 ARG A O 1
ATOM 942 N N . CYS A 1 116 ? 18.967 0.437 -19.107 1.00 88.62 116 CYS A N 1
ATOM 943 C CA . CYS A 1 116 ? 19.617 1.667 -18.665 1.00 88.62 116 CYS A CA 1
ATOM 944 C C . CYS A 1 116 ? 21.010 1.379 -18.077 1.00 88.62 116 CYS A C 1
ATOM 946 O O . CYS A 1 116 ? 21.253 0.326 -17.492 1.00 88.62 116 CYS A O 1
ATOM 948 N N . SER A 1 117 ? 21.935 2.334 -18.208 1.00 88.25 117 SER A N 1
ATOM 949 C CA . SER A 1 117 ? 23.282 2.238 -17.622 1.00 88.25 117 SER A CA 1
ATOM 950 C C . SER A 1 117 ? 23.315 2.530 -16.118 1.00 88.25 117 SER A C 1
ATOM 952 O O . SER A 1 117 ? 24.286 2.186 -15.448 1.00 88.25 117 SER A O 1
ATOM 954 N N . SER A 1 118 ? 22.269 3.162 -15.587 1.00 90.31 118 SER A N 1
ATOM 955 C CA . SER A 1 118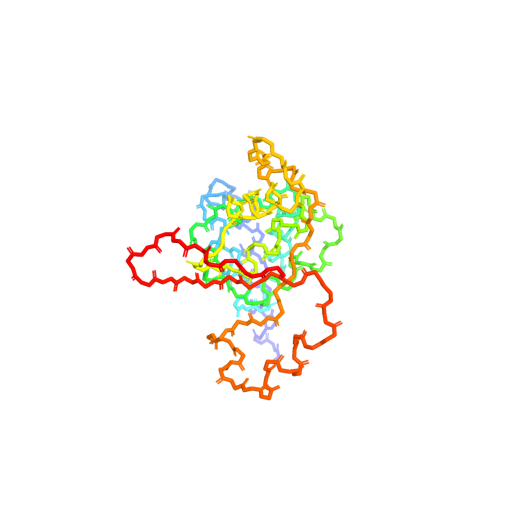 ? 22.087 3.463 -14.168 1.00 90.31 118 SER A CA 1
ATOM 956 C C . SER A 1 118 ? 20.709 3.007 -13.691 1.00 90.31 118 SER A C 1
ATOM 958 O O . SER A 1 118 ? 19.760 2.916 -14.476 1.00 90.31 118 SER A O 1
ATOM 960 N N . ILE A 1 119 ? 20.592 2.736 -12.392 1.00 90.56 119 ILE A N 1
ATOM 961 C CA . ILE A 1 119 ? 19.315 2.415 -11.741 1.00 90.56 119 ILE A CA 1
ATOM 962 C C . ILE A 1 119 ? 18.426 3.669 -11.748 1.00 90.56 119 ILE A C 1
ATOM 964 O O . ILE A 1 119 ? 18.933 4.791 -11.655 1.00 90.56 119 ILE A O 1
ATOM 968 N N . TYR A 1 120 ? 17.113 3.489 -11.909 1.00 87.94 120 TYR A N 1
ATOM 969 C CA . TYR A 1 120 ? 16.163 4.596 -11.800 1.00 87.94 120 TYR A CA 1
ATOM 970 C C . TYR A 1 120 ? 16.143 5.169 -10.378 1.00 87.94 120 TYR A C 1
ATOM 972 O O . TYR A 1 120 ? 16.349 4.458 -9.400 1.00 87.94 120 TYR A O 1
ATOM 980 N N . ASP A 1 121 ? 15.843 6.459 -10.258 1.00 85.44 121 ASP A N 1
ATOM 981 C CA . ASP A 1 121 ? 15.389 7.008 -8.981 1.00 85.44 121 ASP A CA 1
ATOM 982 C C . ASP A 1 121 ? 14.066 6.317 -8.614 1.00 85.44 121 ASP A C 1
ATOM 984 O O . ASP A 1 121 ? 13.183 6.188 -9.467 1.00 85.44 121 ASP A O 1
ATOM 988 N N . VAL A 1 122 ? 13.937 5.861 -7.366 1.00 82.12 122 VAL A N 1
ATOM 989 C CA . VAL A 1 122 ? 12.739 5.168 -6.867 1.00 82.12 122 VAL A CA 1
ATOM 990 C C . VAL A 1 122 ? 11.469 6.009 -7.024 1.00 82.12 122 VAL A C 1
ATOM 992 O O . VAL A 1 122 ? 10.395 5.451 -7.217 1.00 82.12 122 VAL A O 1
ATOM 995 N N . MET A 1 123 ? 11.604 7.340 -7.046 1.00 78.81 123 MET A N 1
ATOM 996 C CA . MET A 1 123 ? 10.505 8.290 -7.257 1.00 78.81 123 MET A CA 1
ATOM 997 C C . MET A 1 123 ? 10.194 8.540 -8.741 1.00 78.81 123 MET A C 1
ATOM 999 O O . MET A 1 123 ? 9.285 9.295 -9.073 1.00 78.81 123 MET A O 1
ATOM 1003 N N . LYS A 1 124 ? 10.985 7.977 -9.662 1.00 84.44 124 LYS A N 1
ATOM 1004 C CA . LYS A 1 124 ? 10.891 8.215 -11.116 1.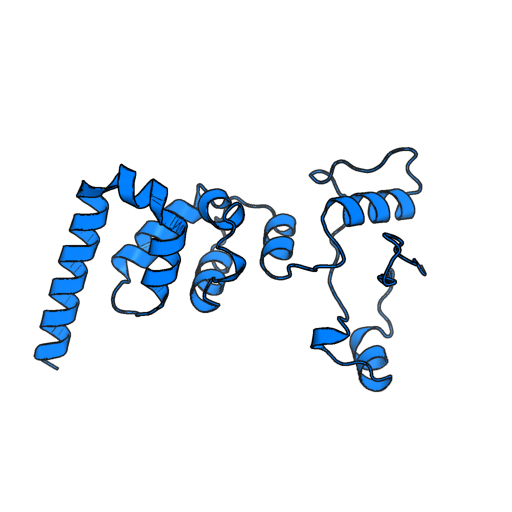00 84.44 124 LYS A CA 1
ATOM 1005 C C . LYS A 1 124 ? 10.877 6.914 -11.912 1.00 84.44 124 LYS A C 1
ATOM 1007 O O . LYS A 1 124 ? 11.377 6.861 -13.038 1.00 84.44 124 LYS A O 1
ATOM 1012 N N . ILE A 1 125 ? 10.321 5.860 -11.321 1.00 86.06 125 ILE A N 1
ATOM 1013 C CA . ILE A 1 125 ? 10.134 4.573 -11.984 1.00 86.06 125 ILE A CA 1
ATOM 1014 C C . ILE A 1 125 ? 9.038 4.723 -13.056 1.00 86.06 125 ILE A C 1
ATOM 1016 O O . ILE A 1 125 ? 7.914 5.090 -12.720 1.00 86.06 125 ILE A O 1
ATOM 1020 N N . PRO A 1 126 ? 9.315 4.435 -14.342 1.00 87.69 126 PRO A N 1
ATOM 1021 C CA . PRO A 1 126 ? 8.350 4.662 -15.422 1.00 87.69 126 PRO A CA 1
ATOM 1022 C C . PRO A 1 126 ? 7.324 3.526 -15.589 1.00 87.69 126 PRO A C 1
ATOM 1024 O O . PRO A 1 126 ? 6.547 3.544 -16.541 1.00 87.69 126 PRO A O 1
ATOM 1027 N N . PHE A 1 127 ? 7.327 2.531 -14.699 1.00 83.94 127 PHE A N 1
ATOM 1028 C CA . PHE A 1 127 ? 6.473 1.347 -14.774 1.00 83.94 127 PHE A CA 1
ATOM 1029 C C . PHE A 1 127 ? 5.562 1.229 -13.557 1.00 83.94 127 PHE A C 1
ATOM 1031 O O . PHE A 1 127 ? 5.968 1.495 -12.426 1.00 83.94 127 PHE A O 1
ATOM 1038 N N . LYS A 1 128 ? 4.347 0.733 -13.795 1.00 82.31 128 LYS A N 1
ATOM 1039 C CA . LYS A 1 128 ? 3.432 0.298 -12.742 1.00 82.31 128 LYS A CA 1
ATOM 1040 C C . LYS A 1 128 ? 3.468 -1.222 -12.646 1.00 82.31 128 LYS A C 1
ATOM 1042 O O . LYS A 1 128 ? 3.038 -1.912 -13.568 1.00 82.31 128 LYS A O 1
ATOM 1047 N N . PHE A 1 129 ? 3.972 -1.735 -11.530 1.00 82.00 129 PHE A N 1
ATOM 1048 C CA . PHE A 1 129 ? 4.027 -3.170 -11.271 1.00 82.00 129 PHE A CA 1
ATOM 1049 C C . PHE A 1 129 ? 2.757 -3.631 -10.563 1.00 82.00 129 PHE A C 1
ATOM 1051 O O . PHE A 1 129 ? 2.403 -3.108 -9.511 1.00 82.00 129 PHE A O 1
ATOM 1058 N N . ASN A 1 130 ? 2.102 -4.646 -11.121 1.00 81.75 130 ASN A N 1
ATOM 1059 C CA . ASN A 1 130 ? 0.941 -5.281 -10.507 1.00 81.75 130 ASN A CA 1
ATOM 1060 C C . ASN A 1 130 ? 1.316 -6.695 -10.055 1.00 81.75 130 ASN A C 1
ATOM 1062 O O . ASN A 1 130 ? 1.861 -7.480 -10.830 1.00 81.75 130 ASN A O 1
ATOM 1066 N N . LEU A 1 131 ? 1.007 -7.035 -8.803 1.00 83.38 131 LEU A N 1
ATOM 1067 C CA . LEU A 1 131 ? 1.226 -8.381 -8.279 1.00 83.38 131 LEU A CA 1
ATOM 1068 C C . LEU A 1 131 ? 0.148 -9.331 -8.816 1.00 83.38 131 LEU A C 1
ATOM 1070 O O . LEU A 1 131 ? -1.003 -9.257 -8.391 1.00 83.38 131 LEU A O 1
ATOM 1074 N N . LEU A 1 132 ? 0.540 -10.243 -9.706 1.00 85.31 132 LEU A N 1
ATOM 1075 C CA . LEU A 1 132 ? -0.355 -11.270 -10.250 1.00 85.31 132 LEU A CA 1
ATOM 1076 C C . LEU A 1 132 ? -0.513 -12.458 -9.295 1.00 85.31 132 LEU A C 1
ATOM 1078 O O . LEU A 1 132 ? -1.630 -12.824 -8.942 1.00 85.31 132 LEU A O 1
ATOM 1082 N N . LEU A 1 133 ? 0.607 -13.019 -8.834 1.00 85.06 133 LEU A N 1
ATOM 1083 C CA . LEU A 1 133 ? 0.648 -14.228 -8.013 1.00 85.06 133 LEU A CA 1
ATOM 1084 C C . LEU A 1 133 ? 1.641 -14.066 -6.859 1.00 85.06 133 LEU A C 1
ATOM 1086 O O . LEU A 1 133 ? 2.791 -13.675 -7.061 1.00 85.06 133 LEU A O 1
ATOM 1090 N N . ARG A 1 134 ? 1.224 -14.448 -5.650 1.00 86.19 134 ARG A N 1
ATOM 1091 C CA . ARG A 1 134 ? 2.086 -14.597 -4.474 1.00 86.19 134 ARG A CA 1
ATOM 1092 C C . ARG A 1 134 ? 1.856 -15.966 -3.854 1.00 86.19 134 ARG A C 1
ATOM 1094 O O . ARG A 1 134 ? 0.813 -16.208 -3.261 1.00 86.19 134 ARG A O 1
ATOM 1101 N N . ILE A 1 135 ? 2.881 -16.817 -3.885 1.00 81.75 135 ILE A N 1
ATOM 1102 C CA . ILE A 1 135 ? 2.817 -18.203 -3.388 1.00 81.75 135 ILE A CA 1
ATOM 1103 C C . ILE A 1 135 ? 2.223 -18.303 -1.973 1.00 81.75 135 ILE A C 1
ATOM 1105 O O . ILE A 1 135 ? 1.370 -19.146 -1.719 1.00 81.75 135 ILE A O 1
ATOM 1109 N N . SER A 1 136 ? 2.630 -17.423 -1.051 1.00 79.44 136 SER A N 1
ATOM 1110 C CA . SER A 1 136 ? 2.146 -17.451 0.337 1.00 79.44 136 SER A CA 1
ATOM 1111 C C . SER A 1 136 ? 0.686 -17.008 0.513 1.00 79.44 136 SER A C 1
ATOM 1113 O O . SER A 1 136 ? 0.144 -17.187 1.597 1.00 79.44 136 SER A O 1
ATOM 1115 N N . ARG A 1 137 ? 0.089 -16.356 -0.493 1.00 82.25 137 ARG A N 1
ATOM 1116 C CA . ARG A 1 137 ? -1.288 -15.834 -0.477 1.00 82.25 137 ARG A CA 1
ATOM 1117 C C . ARG A 1 137 ? -2.217 -16.716 -1.309 1.00 82.25 137 ARG A C 1
ATOM 1119 O O . ARG A 1 137 ? -3.287 -17.077 -0.844 1.00 82.25 137 ARG A O 1
ATOM 1126 N N . ASP A 1 138 ? -1.780 -17.062 -2.515 1.00 83.81 138 ASP A N 1
ATOM 1127 C CA . ASP A 1 138 ? -2.618 -17.678 -3.548 1.00 83.81 138 ASP A CA 1
ATOM 1128 C C . ASP A 1 138 ? -2.425 -19.202 -3.635 1.00 83.81 138 ASP A C 1
ATOM 1130 O O . ASP A 1 138 ? -3.219 -19.903 -4.257 1.00 83.81 138 ASP A O 1
ATOM 1134 N N . GLY A 1 139 ? -1.381 -19.730 -2.987 1.00 82.56 139 GLY A N 1
ATOM 1135 C CA . GLY A 1 139 ? -1.003 -21.139 -3.049 1.00 82.56 139 GLY A CA 1
ATOM 1136 C C . GLY A 1 139 ? -0.023 -21.455 -4.183 1.00 82.56 139 GLY A C 1
ATOM 1137 O O . GLY A 1 139 ? 0.237 -20.646 -5.073 1.00 82.56 139 GLY A O 1
ATOM 1138 N N . PHE A 1 140 ? 0.562 -22.654 -4.126 1.00 86.62 140 PHE A N 1
ATOM 1139 C CA . PHE A 1 140 ? 1.564 -23.133 -5.084 1.00 86.62 140 PHE A CA 1
ATOM 1140 C C . PHE A 1 140 ? 1.034 -24.325 -5.884 1.00 86.62 140 PHE A C 1
ATOM 1142 O O . PHE A 1 140 ? 1.504 -25.451 -5.733 1.00 86.62 140 PHE A O 1
ATOM 1149 N N . THR A 1 141 ? 0.010 -24.087 -6.703 1.00 91.06 141 THR A N 1
ATOM 1150 C CA . THR A 1 141 ? -0.532 -25.108 -7.609 1.00 91.06 141 THR A CA 1
ATOM 1151 C C . THR A 1 141 ? -0.411 -24.650 -9.059 1.00 91.06 141 THR A C 1
ATOM 1153 O O . THR A 1 141 ? -0.457 -23.451 -9.343 1.00 91.06 141 THR A O 1
ATOM 1156 N N . CYS A 1 142 ? -0.262 -25.601 -9.987 1.00 89.62 142 CYS A N 1
ATOM 1157 C CA . CYS A 1 142 ? -0.264 -25.292 -11.419 1.00 89.62 142 CYS A CA 1
ATOM 1158 C C . CYS A 1 142 ? -1.585 -24.644 -11.849 1.00 89.62 142 CYS A C 1
ATOM 1160 O O . CYS A 1 142 ? -1.569 -23.726 -12.657 1.00 89.62 142 CYS A O 1
ATOM 1162 N N . GLU A 1 143 ? -2.711 -25.082 -11.282 1.00 93.75 143 GLU A N 1
ATOM 1163 C CA . GLU A 1 143 ? -4.025 -24.502 -11.562 1.00 93.75 143 GLU A CA 1
ATOM 1164 C C . GLU A 1 143 ? -4.062 -23.010 -11.211 1.00 93.75 143 GLU A C 1
ATOM 1166 O O . GLU A 1 143 ? -4.402 -22.195 -12.064 1.00 93.75 143 GLU A O 1
ATOM 1171 N N . THR A 1 144 ? -3.627 -22.641 -10.001 1.00 88.81 144 THR A N 1
ATOM 1172 C CA . THR A 1 144 ? -3.540 -21.237 -9.571 1.00 88.81 144 THR A CA 1
ATOM 1173 C C . THR A 1 144 ? -2.625 -20.422 -10.489 1.00 88.81 144 THR A C 1
ATOM 1175 O O . THR A 1 144 ? -2.958 -19.294 -10.849 1.00 88.81 144 THR A O 1
ATOM 1178 N N . PHE A 1 145 ? -1.468 -20.976 -10.871 1.00 88.50 145 PHE A N 1
ATOM 1179 C CA . PHE A 1 145 ? -0.525 -20.291 -11.755 1.00 88.50 145 PHE A CA 1
ATOM 1180 C C . PHE A 1 145 ? -1.155 -20.004 -13.120 1.00 88.50 145 PHE A C 1
ATOM 1182 O O . PHE A 1 145 ? -1.153 -18.857 -13.554 1.00 88.50 145 PHE A O 1
ATOM 1189 N N . HIS A 1 146 ? -1.747 -21.015 -13.757 1.00 90.62 146 HIS A N 1
ATOM 1190 C CA . HIS A 1 146 ? -2.389 -20.855 -15.059 1.00 90.62 146 HIS A CA 1
ATOM 1191 C C . HIS A 1 146 ? -3.569 -19.880 -14.998 1.00 90.62 146 HIS A C 1
ATOM 1193 O O . HIS A 1 146 ? -3.691 -18.996 -15.838 1.00 90.62 146 HIS A O 1
ATOM 1199 N N . GLN A 1 147 ? -4.392 -19.954 -13.948 1.00 91.69 147 GLN A N 1
ATOM 1200 C CA . GLN A 1 147 ? -5.523 -19.039 -13.764 1.00 91.69 147 GLN A CA 1
ATOM 1201 C C . GLN A 1 147 ? -5.107 -17.567 -13.619 1.00 91.69 147 GLN A C 1
ATOM 1203 O O . GLN A 1 147 ? -5.835 -16.685 -14.076 1.00 91.69 147 GLN A O 1
ATOM 1208 N N . LEU A 1 148 ? -3.979 -17.283 -12.959 1.00 87.56 148 LEU A N 1
ATOM 1209 C CA . LEU A 1 148 ? -3.568 -15.910 -12.640 1.00 87.56 148 LEU A CA 1
ATOM 1210 C C . LEU A 1 148 ? -2.545 -15.321 -13.622 1.00 87.56 148 LEU A C 1
ATOM 1212 O O . LEU A 1 148 ? -2.528 -14.100 -13.810 1.00 87.56 148 LEU A O 1
ATOM 1216 N N . CYS A 1 149 ? -1.708 -16.158 -14.238 1.00 87.44 149 CYS A N 1
ATOM 1217 C CA . CYS A 1 149 ? -0.544 -15.724 -15.013 1.00 87.44 149 CYS A CA 1
ATOM 1218 C C . CYS A 1 149 ? -0.634 -16.011 -16.518 1.00 87.44 149 CYS A C 1
ATOM 1220 O O . CYS A 1 149 ? 0.079 -15.347 -17.272 1.00 87.44 149 CYS A O 1
ATOM 1222 N N . ASP A 1 150 ? -1.462 -16.956 -16.979 1.00 89.06 150 ASP A N 1
ATOM 1223 C CA . ASP A 1 150 ? -1.555 -17.235 -18.418 1.00 89.06 150 ASP A CA 1
ATOM 1224 C C . ASP A 1 150 ? -2.069 -16.003 -19.181 1.00 89.06 150 ASP A C 1
ATOM 1226 O O . ASP A 1 150 ? -2.864 -15.203 -18.675 1.00 89.06 150 ASP A O 1
ATOM 1230 N N . ASP A 1 151 ? -1.562 -15.824 -20.403 1.00 88.81 151 ASP A N 1
ATOM 1231 C CA . ASP A 1 151 ? -1.873 -14.699 -21.294 1.00 88.81 151 ASP A CA 1
ATOM 1232 C C . ASP A 1 151 ? -1.576 -13.301 -20.710 1.00 88.81 151 ASP A C 1
ATOM 1234 O O . ASP A 1 151 ? -2.070 -12.289 -21.217 1.00 88.81 151 ASP A O 1
ATOM 1238 N N . LYS A 1 152 ? -0.749 -13.208 -19.656 1.00 85.75 152 LYS A N 1
ATOM 1239 C CA . LYS A 1 152 ? -0.268 -11.935 -19.100 1.00 85.75 152 LYS A CA 1
ATOM 1240 C C . LYS A 1 152 ? 1.066 -11.543 -19.747 1.00 85.75 152 LYS A C 1
ATOM 1242 O O . LYS A 1 152 ? 2.107 -12.092 -19.369 1.00 85.75 152 LYS A O 1
ATOM 1247 N N . PRO A 1 153 ? 1.071 -10.610 -20.719 1.00 83.50 153 PRO A N 1
ATOM 1248 C CA . PRO A 1 153 ? 2.315 -10.151 -21.324 1.00 83.50 153 PRO A CA 1
ATOM 1249 C C . PRO A 1 153 ? 3.177 -9.417 -20.290 1.00 83.50 153 PRO A C 1
ATOM 1251 O O . PRO A 1 153 ? 2.660 -8.909 -19.296 1.00 83.50 153 PRO A O 1
ATOM 1254 N N . GLU A 1 154 ? 4.485 -9.345 -20.549 1.00 85.25 154 GLU A N 1
ATOM 1255 C CA . GLU A 1 154 ? 5.432 -8.531 -19.762 1.00 85.25 154 GLU A CA 1
ATOM 1256 C C . GLU A 1 154 ? 5.493 -8.926 -18.272 1.00 85.25 154 GLU A C 1
ATOM 1258 O O . GLU A 1 154 ? 5.731 -8.104 -17.385 1.00 85.25 154 GLU A O 1
ATOM 1263 N N . THR A 1 155 ? 5.290 -10.216 -17.990 1.00 84.94 155 THR A N 1
ATOM 1264 C CA . THR A 1 155 ? 5.331 -10.764 -16.633 1.00 84.94 155 THR A CA 1
ATOM 1265 C C . THR A 1 155 ? 6.770 -10.988 -16.181 1.00 84.94 155 THR A C 1
ATOM 1267 O O . THR A 1 155 ? 7.535 -11.694 -16.830 1.00 84.94 155 THR A O 1
ATOM 1270 N N . VAL A 1 156 ? 7.123 -10.443 -15.015 1.00 84.31 156 VAL A N 1
ATOM 1271 C CA . VAL A 1 156 ? 8.410 -10.699 -14.358 1.00 84.31 156 VAL A CA 1
ATOM 1272 C C . VAL A 1 156 ? 8.193 -11.638 -13.181 1.00 84.31 156 VAL A C 1
ATOM 1274 O O . VAL A 1 156 ? 7.416 -11.344 -12.271 1.00 84.31 156 VAL A O 1
ATOM 1277 N N . VAL A 1 157 ? 8.921 -12.752 -13.165 1.00 83.75 157 VAL A N 1
ATOM 1278 C CA . VAL A 1 157 ? 8.958 -13.652 -12.008 1.00 83.75 157 VAL A CA 1
ATOM 1279 C C . VAL A 1 157 ? 10.103 -13.245 -11.089 1.00 83.75 157 VAL A C 1
ATOM 1281 O O . VAL A 1 157 ? 11.231 -13.054 -11.540 1.00 83.75 157 VAL A O 1
ATOM 1284 N N . VAL A 1 158 ? 9.807 -13.125 -9.794 1.00 79.50 158 VAL A N 1
ATOM 1285 C CA . VAL A 1 158 ? 10.787 -12.804 -8.754 1.00 79.50 158 VAL A CA 1
ATOM 1286 C C . VAL A 1 158 ? 10.801 -13.907 -7.708 1.00 79.50 158 VAL A C 1
ATOM 1288 O O . VAL A 1 158 ? 9.785 -14.205 -7.081 1.00 79.50 158 VAL A O 1
ATOM 1291 N N . ILE A 1 159 ? 11.976 -14.501 -7.511 1.00 78.88 159 ILE A N 1
ATOM 1292 C CA . ILE A 1 159 ? 12.205 -15.585 -6.555 1.00 78.88 159 ILE A CA 1
ATOM 1293 C C . ILE A 1 159 ? 13.268 -15.128 -5.561 1.00 78.88 159 ILE A C 1
ATOM 1295 O O . ILE A 1 159 ? 14.339 -14.695 -5.973 1.00 78.88 159 ILE A O 1
ATOM 1299 N N . LYS A 1 160 ? 12.978 -15.257 -4.262 1.00 72.75 160 LYS A N 1
ATOM 1300 C CA . LYS A 1 160 ? 13.956 -15.067 -3.183 1.00 72.75 160 LYS A CA 1
ATOM 1301 C C . LYS A 1 160 ? 14.526 -16.418 -2.778 1.00 72.75 160 LYS A C 1
ATOM 1303 O O . LYS A 1 160 ? 13.778 -17.284 -2.325 1.00 72.75 160 LYS A O 1
ATOM 1308 N N . VAL A 1 161 ? 15.836 -16.588 -2.905 1.00 73.50 161 VAL A N 1
ATOM 1309 C CA . VAL A 1 161 ? 16.538 -17.789 -2.440 1.00 73.50 161 VAL A CA 1
ATOM 1310 C C . VAL A 1 161 ? 17.099 -17.515 -1.043 1.00 73.50 161 VAL A C 1
ATOM 1312 O O . VAL A 1 161 ? 17.790 -16.522 -0.830 1.00 73.50 161 VAL A O 1
ATOM 1315 N N . ASN A 1 162 ? 16.798 -18.369 -0.060 1.00 60.44 162 ASN A N 1
ATOM 1316 C CA . ASN A 1 162 ? 17.357 -18.208 1.287 1.00 60.44 162 ASN A CA 1
ATOM 1317 C C . ASN A 1 162 ? 18.896 -18.230 1.220 1.00 60.44 162 ASN A C 1
ATOM 1319 O O . ASN A 1 162 ? 19.470 -19.162 0.664 1.00 60.44 162 ASN A O 1
ATOM 1323 N N . ASN A 1 163 ? 19.530 -17.210 1.814 1.00 54.09 163 ASN A N 1
ATOM 1324 C CA . ASN A 1 163 ? 20.974 -16.906 1.828 1.00 54.09 163 ASN A CA 1
ATOM 1325 C C . ASN A 1 163 ? 21.561 -16.158 0.617 1.00 54.09 163 ASN A C 1
ATOM 1327 O O . ASN A 1 163 ? 22.763 -15.902 0.618 1.00 54.09 163 ASN A O 1
ATOM 1331 N N . ALA A 1 164 ? 20.752 -15.725 -0.351 1.00 52.88 164 ALA A N 1
ATOM 1332 C CA . ALA A 1 164 ? 21.197 -14.799 -1.389 1.00 52.88 164 ALA A CA 1
ATOM 1333 C C . ALA A 1 164 ? 20.180 -13.660 -1.535 1.00 52.88 164 ALA A C 1
ATOM 1335 O O . ALA A 1 164 ? 18.990 -13.906 -1.722 1.00 52.88 164 ALA A O 1
ATOM 1336 N N . ASN A 1 165 ? 20.635 -12.405 -1.501 1.00 51.56 165 ASN A N 1
ATOM 1337 C CA . ASN A 1 165 ? 19.841 -11.248 -1.945 1.00 51.56 165 ASN A CA 1
ATOM 1338 C C . ASN A 1 165 ? 19.675 -11.253 -3.482 1.00 51.56 165 ASN A C 1
ATOM 1340 O O . ASN A 1 165 ? 19.718 -10.213 -4.128 1.00 51.56 165 ASN A O 1
ATOM 1344 N N . GLU A 1 166 ? 19.550 -12.432 -4.086 1.00 51.91 166 GLU A N 1
ATOM 1345 C CA . GLU A 1 166 ? 19.490 -12.609 -5.526 1.00 51.91 166 GLU A CA 1
ATOM 1346 C C . GLU A 1 166 ? 18.048 -12.861 -5.943 1.00 51.91 166 GLU A C 1
ATOM 1348 O O . GLU A 1 166 ? 17.388 -13.799 -5.490 1.00 51.91 166 GLU A O 1
ATOM 1353 N N . ILE A 1 167 ? 17.575 -11.985 -6.824 1.00 56.50 167 ILE A N 1
ATOM 1354 C CA . ILE A 1 167 ? 16.301 -12.097 -7.516 1.00 56.50 167 ILE A CA 1
ATOM 1355 C C . ILE A 1 167 ? 16.582 -12.787 -8.852 1.00 56.50 167 ILE A C 1
ATOM 1357 O O . ILE A 1 167 ? 17.179 -12.191 -9.750 1.00 56.50 167 ILE A O 1
ATOM 1361 N N . ILE A 1 168 ? 16.158 -14.045 -8.994 1.00 54.53 168 ILE A N 1
ATOM 1362 C CA . ILE A 1 168 ? 16.207 -14.743 -10.287 1.00 54.53 168 ILE A CA 1
ATOM 1363 C C . ILE A 1 168 ? 15.074 -14.191 -11.154 1.00 54.53 168 ILE A C 1
ATOM 1365 O O . ILE A 1 168 ? 13.913 -14.251 -10.751 1.00 54.53 168 ILE A O 1
ATOM 1369 N N . ARG A 1 169 ? 15.430 -13.644 -12.323 1.00 51.78 169 ARG A N 1
ATOM 1370 C CA . ARG A 1 169 ? 14.519 -13.004 -13.283 1.00 51.78 169 ARG A CA 1
ATOM 1371 C C . ARG A 1 169 ? 14.356 -13.909 -14.507 1.00 51.78 169 ARG A C 1
ATOM 1373 O O . ARG A 1 169 ? 15.354 -14.257 -15.134 1.00 51.78 169 ARG A O 1
ATOM 1380 N N . HIS A 1 170 ? 13.121 -14.245 -14.869 1.00 49.78 170 HIS A N 1
ATOM 1381 C CA . HIS A 1 170 ? 12.780 -14.702 -16.219 1.00 49.78 170 HIS A CA 1
ATOM 1382 C C . HIS A 1 170 ? 11.831 -13.661 -16.815 1.00 49.78 170 HIS A C 1
ATOM 1384 O O . HIS A 1 170 ? 10.838 -13.314 -16.172 1.00 49.78 170 HIS A O 1
ATOM 1390 N N . VAL A 1 171 ? 12.209 -13.124 -17.977 1.00 44.84 171 VAL A N 1
ATOM 1391 C CA . VAL A 1 171 ? 11.386 -12.246 -18.829 1.00 44.84 171 VAL A CA 1
ATOM 1392 C C . VAL A 1 171 ? 10.693 -13.103 -19.875 1.00 44.84 171 VAL A C 1
ATOM 1394 O O . VAL A 1 171 ? 11.347 -14.082 -20.308 1.00 44.84 171 VAL A O 1
#